Protein AF-A0A2X4WAS1-F1 (afdb_monomer)

Mean predicted aligned error: 6.64 Å

Sequence (91 aa):
MMNLLLLFGLTVFLLVSLLSPKNKMASTKKMLYLFSLISTVVSAFIPNIGYQIDNNGYHYFGFPAEGFVYRGGWVFTISSLGLLFNFFLFY

Nearest PDB structures (foldseek):
  3a98-assembly2_D  TM=2.895E-01  e=9.959E+00  Homo sapiens

Solvent-accessible surface area (backbone atoms only — not comparable to full-atom values): 4870 Å² total; per-residue (Å²): 130,52,56,54,69,58,52,54,50,51,55,50,50,52,48,52,58,66,70,28,86,83,47,92,62,56,68,69,58,55,50,39,52,50,50,5,46,51,49,29,54,54,40,16,65,34,75,87,67,7,24,47,74,47,97,87,71,31,39,37,29,21,32,92,34,55,22,34,34,40,69,57,93,76,40,33,41,71,38,91,57,16,52,60,50,21,29,64,72,51,89

Radius of gyration: 14.21 Å; Cα contacts (8 Å, |Δi|>4): 130; chains: 1; bounding box: 35×22×36 Å

Structure (mmCIF, N/CA/C/O backbone):
data_AF-A0A2X4WAS1-F1
#
_entry.id   AF-A0A2X4WAS1-F1
#
loop_
_atom_site.group_PDB
_atom_site.id
_atom_site.type_symbol
_atom_site.label_atom_id
_atom_site.label_alt_id
_atom_site.label_comp_id
_atom_site.label_asym_id
_atom_site.label_entity_id
_atom_site.label_seq_id
_atom_site.pdbx_PDB_ins_code
_atom_site.Cartn_x
_atom_site.Cartn_y
_atom_site.Cartn_z
_atom_site.occupancy
_atom_site.B_iso_or_equiv
_atom_site.auth_seq_id
_atom_site.auth_comp_id
_atom_site.auth_asym_id
_atom_site.auth_atom_id
_atom_site.pdbx_PDB_model_num
ATOM 1 N N . MET A 1 1 ? -4.699 1.208 -17.686 1.00 61.06 1 MET A N 1
ATOM 2 C CA . MET A 1 1 ? -3.682 2.209 -17.302 1.00 61.06 1 MET A CA 1
ATOM 3 C C . MET A 1 1 ? -4.399 3.298 -16.517 1.00 61.06 1 MET A C 1
ATOM 5 O O . MET A 1 1 ? -5.332 3.874 -17.056 1.00 61.06 1 MET A O 1
ATOM 9 N N . MET A 1 2 ? -4.079 3.476 -15.233 1.00 64.50 2 MET A N 1
ATOM 10 C CA . MET A 1 2 ? -4.783 4.411 -14.341 1.00 64.50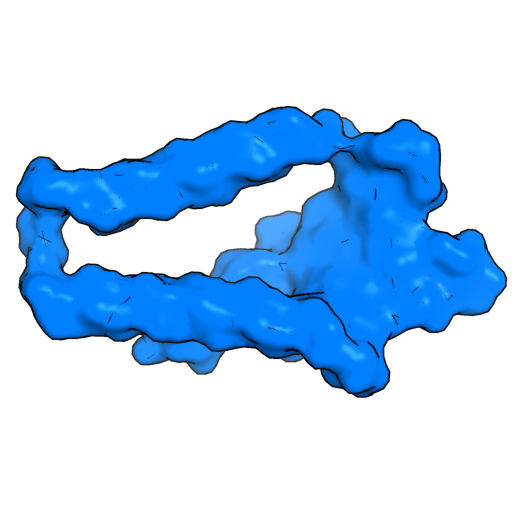 2 MET A CA 1
ATOM 11 C C . MET A 1 2 ? -3.882 5.626 -14.103 1.00 64.50 2 MET A C 1
ATOM 13 O O . MET A 1 2 ? -2.685 5.457 -13.883 1.00 64.50 2 MET A O 1
ATOM 17 N N . ASN A 1 3 ? -4.430 6.841 -14.154 1.00 70.50 3 ASN A N 1
ATOM 18 C CA . ASN A 1 3 ? -3.664 8.047 -13.827 1.00 70.50 3 ASN A CA 1
ATOM 19 C C . ASN A 1 3 ? -3.290 8.038 -12.329 1.00 70.50 3 ASN A C 1
ATOM 21 O O . ASN A 1 3 ? -4.126 7.700 -11.489 1.00 70.50 3 ASN A O 1
ATOM 25 N N . LEU A 1 4 ? -2.057 8.431 -11.997 1.00 67.19 4 LEU A N 1
ATOM 26 C CA . LEU A 1 4 ? -1.529 8.480 -10.630 1.00 67.19 4 LEU A CA 1
ATOM 27 C C . LEU A 1 4 ? -2.419 9.301 -9.685 1.00 67.19 4 LEU A C 1
ATOM 29 O O . LEU A 1 4 ? -2.690 8.883 -8.562 1.00 67.19 4 LEU A O 1
ATOM 33 N N . LEU A 1 5 ? -2.921 10.443 -10.160 1.00 72.00 5 LEU A N 1
ATOM 34 C CA . LEU A 1 5 ? -3.847 11.291 -9.399 1.00 72.00 5 LEU A CA 1
ATOM 35 C C . LEU A 1 5 ? -5.139 10.551 -9.037 1.00 72.00 5 LEU A C 1
ATOM 37 O O . LEU A 1 5 ? -5.668 10.713 -7.941 1.00 72.00 5 LEU A O 1
ATOM 41 N N . LEU A 1 6 ? -5.621 9.710 -9.951 1.00 73.06 6 LEU A N 1
ATOM 42 C CA . LEU A 1 6 ? -6.834 8.923 -9.769 1.00 73.06 6 LEU A CA 1
ATOM 43 C C . LEU A 1 6 ? -6.594 7.795 -8.756 1.00 73.06 6 LEU A C 1
ATOM 45 O O . LEU A 1 6 ? -7.436 7.568 -7.894 1.00 73.06 6 LEU A O 1
ATOM 49 N N . LEU A 1 7 ? -5.417 7.156 -8.794 1.00 70.06 7 LEU A N 1
ATOM 50 C CA . LEU A 1 7 ? -5.003 6.150 -7.810 1.00 70.06 7 LEU A CA 1
ATOM 51 C C . LEU A 1 7 ? -4.958 6.730 -6.391 1.00 70.06 7 LEU A C 1
ATOM 53 O O . LEU A 1 7 ? -5.605 6.195 -5.493 1.00 70.06 7 LEU A O 1
ATOM 57 N N . PHE A 1 8 ? -4.222 7.829 -6.197 1.00 72.31 8 PHE A N 1
ATOM 58 C CA . PHE A 1 8 ? -4.124 8.482 -4.891 1.00 72.31 8 PHE A CA 1
ATOM 59 C C . PHE A 1 8 ? -5.477 9.012 -4.415 1.00 72.31 8 PHE A C 1
ATOM 61 O O . PHE A 1 8 ? -5.811 8.872 -3.243 1.00 72.31 8 PHE A O 1
ATOM 68 N N . GLY A 1 9 ? -6.291 9.571 -5.315 1.00 80.44 9 GLY A N 1
ATOM 69 C CA . GLY A 1 9 ? -7.641 10.012 -4.972 1.00 80.44 9 GLY A CA 1
ATOM 70 C C . GLY A 1 9 ? -8.509 8.870 -4.437 1.00 80.44 9 GLY A C 1
ATOM 71 O O . GLY A 1 9 ? -9.190 9.038 -3.428 1.00 80.44 9 GLY A O 1
ATOM 72 N N . LEU A 1 10 ? -8.445 7.691 -5.064 1.00 75.81 10 LEU A N 1
ATOM 73 C CA . LEU A 1 10 ? -9.238 6.521 -4.678 1.00 75.81 10 LEU A CA 1
ATOM 74 C C . LEU A 1 10 ? -8.764 5.924 -3.343 1.00 75.81 10 LEU A C 1
ATOM 76 O O . LEU A 1 10 ? -9.593 5.600 -2.492 1.00 75.81 10 LEU A O 1
ATOM 80 N N . THR A 1 11 ? -7.449 5.836 -3.113 1.00 72.00 11 THR A N 1
ATOM 81 C CA . THR A 1 11 ? -6.900 5.349 -1.834 1.00 72.00 11 THR A CA 1
ATOM 82 C C . THR A 1 11 ? -7.206 6.304 -0.683 1.00 72.00 11 THR A C 1
ATOM 84 O O . THR A 1 11 ? -7.644 5.856 0.376 1.00 72.00 11 THR A O 1
ATOM 87 N N . VAL A 1 12 ? -7.068 7.617 -0.891 1.00 78.38 12 VAL A N 1
ATOM 88 C CA . VAL A 1 12 ? -7.431 8.638 0.105 1.00 78.38 12 VAL A CA 1
ATOM 89 C C . VAL A 1 12 ? -8.933 8.618 0.380 1.00 78.38 12 VAL A C 1
ATOM 91 O O . VAL A 1 12 ? -9.341 8.667 1.537 1.00 78.38 12 VAL A O 1
ATOM 94 N N . PHE A 1 13 ? -9.769 8.492 -0.651 1.00 80.75 13 PHE A N 1
ATOM 95 C CA . PHE A 1 13 ? -11.218 8.400 -0.478 1.00 80.75 13 PHE A CA 1
ATOM 96 C C . PHE A 1 13 ? -11.625 7.165 0.336 1.00 80.75 13 PHE A C 1
ATOM 98 O O . PHE A 1 13 ? -12.421 7.280 1.270 1.00 80.75 13 PHE A O 1
ATOM 105 N N . LEU A 1 14 ? -11.047 5.997 0.034 1.00 75.06 14 LEU A N 1
ATOM 106 C CA . LEU A 1 14 ? -11.276 4.770 0.800 1.00 75.06 14 LEU A CA 1
ATOM 107 C C . LEU A 1 14 ? -10.839 4.932 2.256 1.00 75.06 14 LEU A C 1
ATOM 109 O O . LEU A 1 14 ? -11.598 4.578 3.154 1.00 75.06 14 LEU A O 1
ATOM 113 N N . LEU A 1 15 ? -9.672 5.532 2.496 1.00 75.50 15 LEU A N 1
ATOM 114 C CA . LEU A 1 15 ? -9.180 5.836 3.839 1.00 75.50 15 LEU A CA 1
ATOM 115 C C . LEU A 1 15 ? -10.131 6.744 4.614 1.00 75.50 15 LEU A C 1
ATOM 117 O O . LEU A 1 15 ? -10.536 6.404 5.722 1.00 75.50 15 LEU A O 1
ATOM 121 N N . VAL A 1 16 ? -10.524 7.874 4.028 1.00 79.56 16 VAL A N 1
ATOM 122 C CA . VAL A 1 16 ? -11.432 8.840 4.661 1.00 79.56 16 VAL A CA 1
ATOM 123 C C . VAL A 1 16 ? -12.789 8.203 4.951 1.00 79.56 16 VAL A C 1
ATOM 125 O O . VAL A 1 16 ? -13.351 8.418 6.024 1.00 79.56 16 VAL A O 1
ATOM 128 N N . SER A 1 17 ? -13.302 7.385 4.031 1.00 77.56 17 SER A N 1
ATOM 129 C CA . SER A 1 17 ? -14.545 6.636 4.221 1.00 77.56 17 SER A CA 1
ATOM 130 C C . SER A 1 17 ? -14.432 5.630 5.374 1.00 77.56 17 SER A C 1
ATOM 132 O O . SER A 1 17 ? -15.302 5.581 6.247 1.00 77.56 17 SER A O 1
ATOM 134 N N . LEU A 1 18 ? -13.321 4.888 5.444 1.00 70.12 18 LEU A N 1
ATOM 135 C CA . LEU A 1 18 ? -13.071 3.880 6.476 1.00 70.12 18 LEU A CA 1
ATOM 136 C C . LEU A 1 18 ? -12.899 4.508 7.870 1.00 70.12 18 LEU A C 1
ATOM 138 O O . LEU A 1 18 ? -13.514 4.050 8.837 1.00 70.12 18 LEU A O 1
ATOM 142 N N . LEU A 1 19 ? -12.102 5.578 7.961 1.00 72.44 19 LEU A N 1
ATOM 143 C CA . LEU A 1 19 ? -11.794 6.322 9.189 1.00 72.44 19 LEU A CA 1
ATOM 144 C C . LEU A 1 19 ? -12.904 7.296 9.605 1.00 72.44 19 LEU A C 1
ATOM 146 O O . LEU A 1 19 ? -12.846 7.849 10.705 1.00 72.44 19 LEU A O 1
ATOM 150 N N . SER A 1 20 ? -13.931 7.486 8.772 1.00 79.31 20 SER A N 1
ATOM 151 C CA . SER A 1 20 ? -15.005 8.435 9.040 1.00 79.31 20 SER A CA 1
ATOM 152 C C . SER A 1 20 ? -15.644 8.190 10.417 1.00 79.31 20 SER A C 1
ATOM 154 O O . SER A 1 20 ? -15.965 7.046 10.769 1.00 79.31 20 SER A O 1
ATOM 156 N N . PRO A 1 21 ? -15.897 9.244 11.216 1.00 68.75 21 PRO A N 1
ATOM 157 C CA . PRO A 1 21 ? -16.581 9.109 12.501 1.00 68.75 21 PRO A CA 1
ATOM 158 C C . PRO A 1 21 ? -18.021 8.600 12.345 1.00 68.75 21 PRO A C 1
ATOM 160 O O . PRO A 1 21 ? -18.553 7.998 13.274 1.00 68.75 21 PRO A O 1
ATOM 163 N N . LYS A 1 22 ? -18.628 8.747 11.154 1.00 74.88 22 LYS A N 1
ATOM 164 C CA . LYS A 1 22 ? -19.922 8.126 10.818 1.00 74.88 22 LYS A CA 1
ATOM 165 C C . LYS A 1 22 ? -19.865 6.598 10.778 1.00 74.88 22 LYS A C 1
ATOM 167 O O . LYS A 1 22 ? -20.895 5.950 10.952 1.00 74.88 22 LYS A O 1
ATOM 172 N N . ASN A 1 23 ? -18.689 6.016 10.550 1.00 70.88 23 ASN A N 1
ATOM 173 C CA . ASN A 1 23 ? -18.526 4.574 10.519 1.00 70.88 23 ASN A CA 1
ATOM 174 C C . ASN A 1 23 ? -18.604 4.026 11.955 1.00 70.88 23 ASN A C 1
ATOM 176 O O . ASN A 1 23 ? -17.705 4.277 12.769 1.00 70.88 23 ASN A O 1
ATOM 180 N N . LYS A 1 24 ? -19.679 3.285 12.270 1.00 77.06 24 LYS A N 1
ATOM 181 C CA . LYS A 1 24 ? -19.968 2.676 13.589 1.00 77.06 24 LYS A CA 1
ATOM 182 C C . LYS A 1 24 ? -19.087 1.451 13.881 1.00 77.06 24 LYS A C 1
ATOM 184 O O . LYS A 1 24 ? -19.548 0.429 14.380 1.00 77.06 24 LYS A O 1
ATOM 189 N N . MET A 1 25 ? -17.811 1.530 13.534 1.00 79.69 25 MET A N 1
ATOM 190 C CA . MET A 1 25 ? -16.835 0.488 13.806 1.00 79.69 25 MET A CA 1
ATOM 191 C C . MET A 1 25 ? -16.188 0.728 15.175 1.00 79.69 25 MET A C 1
ATOM 193 O O . MET A 1 25 ? -15.843 1.862 15.507 1.00 79.69 25 MET A O 1
ATOM 197 N N . ALA A 1 26 ? -16.021 -0.338 15.964 1.00 85.00 26 ALA A N 1
ATOM 198 C CA . ALA A 1 26 ? -15.350 -0.275 17.262 1.00 85.00 26 ALA A CA 1
ATOM 199 C C . ALA A 1 26 ? -13.945 0.342 17.133 1.00 85.00 26 ALA A C 1
ATOM 201 O O . ALA A 1 26 ? -13.231 0.050 16.172 1.00 85.00 26 ALA A O 1
ATOM 202 N N . SER A 1 27 ? -13.541 1.157 18.114 1.00 81.06 27 SER A N 1
ATOM 203 C CA . SER A 1 27 ? -12.258 1.883 18.095 1.00 81.06 27 SER A CA 1
ATOM 204 C C . SER A 1 27 ? -11.061 0.954 17.853 1.00 81.06 27 SER A C 1
ATOM 206 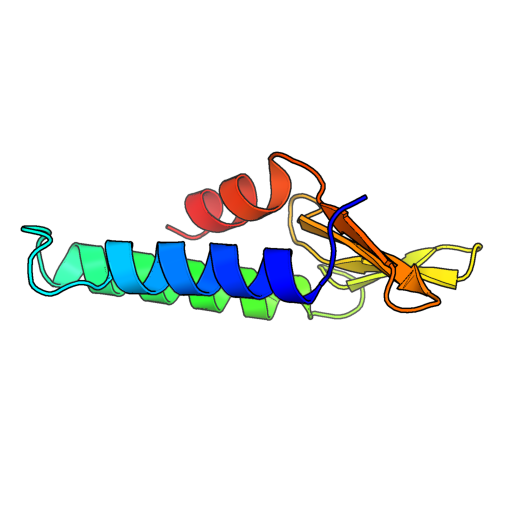O O . SER A 1 27 ? -10.235 1.213 16.981 1.00 81.06 27 SER A O 1
ATOM 208 N N . THR A 1 28 ? -11.043 -0.208 18.514 1.00 83.94 28 THR A N 1
ATOM 209 C CA . THR A 1 28 ? -10.012 -1.240 18.332 1.00 83.94 28 THR A CA 1
ATOM 210 C C . THR A 1 28 ? -9.918 -1.727 16.888 1.00 83.94 28 THR A C 1
ATOM 212 O O . THR A 1 28 ? -8.824 -1.857 16.352 1.00 83.94 28 THR A O 1
ATOM 215 N N . LYS A 1 29 ? -11.057 -1.944 16.216 1.00 83.06 29 LYS A N 1
ATOM 216 C CA . LYS A 1 29 ? -11.064 -2.376 14.812 1.00 83.06 29 LYS A CA 1
ATOM 217 C C . LYS A 1 29 ? -10.505 -1.286 13.901 1.00 83.06 29 LYS A C 1
ATOM 219 O O . LYS A 1 29 ? -9.698 -1.602 13.038 1.00 83.06 29 LYS A O 1
ATOM 224 N N . LYS A 1 30 ? -10.874 -0.017 14.117 1.00 83.19 30 LYS A N 1
ATOM 225 C CA . LYS A 1 30 ? -10.318 1.118 13.354 1.00 83.19 30 LYS A CA 1
ATOM 226 C C . LYS A 1 30 ? -8.798 1.210 13.504 1.00 83.19 30 LYS A C 1
ATOM 228 O O . LYS A 1 30 ? -8.104 1.432 12.519 1.00 83.19 30 LYS A O 1
ATOM 233 N N . MET A 1 31 ? -8.296 0.997 14.720 1.00 83.88 31 MET A N 1
ATOM 234 C CA . MET A 1 31 ? -6.864 0.982 15.011 1.00 83.88 31 MET A CA 1
ATOM 235 C C . MET A 1 31 ? -6.148 -0.159 14.269 1.00 83.88 31 MET A C 1
ATOM 237 O O . MET A 1 31 ? -5.136 0.095 13.626 1.00 83.88 31 MET A O 1
ATOM 241 N N . LEU A 1 32 ? -6.710 -1.375 14.261 1.00 86.94 32 LEU A N 1
ATOM 242 C CA . LEU A 1 32 ? -6.168 -2.509 13.494 1.00 86.94 32 LEU A CA 1
ATOM 243 C C . LEU A 1 32 ? -6.130 -2.232 11.986 1.00 86.94 32 LEU A C 1
ATOM 245 O O . LEU A 1 32 ? -5.108 -2.461 11.351 1.00 86.94 32 LEU A O 1
ATOM 249 N N . TYR A 1 33 ? -7.197 -1.662 11.417 1.00 85.94 33 TYR A N 1
ATOM 250 C CA . TYR A 1 33 ? -7.210 -1.274 10.002 1.00 85.94 33 TYR A CA 1
ATOM 251 C C . TYR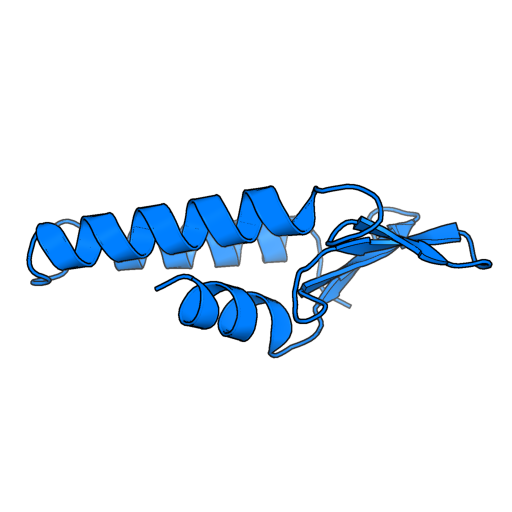 A 1 33 ? -6.138 -0.231 9.664 1.00 85.94 33 TYR A C 1
ATOM 253 O O . TYR A 1 33 ? -5.534 -0.292 8.595 1.00 85.94 33 TYR A O 1
ATOM 261 N N . LEU A 1 34 ? -5.879 0.716 10.569 1.00 83.69 34 LEU A N 1
ATOM 262 C CA . LEU A 1 34 ? -4.818 1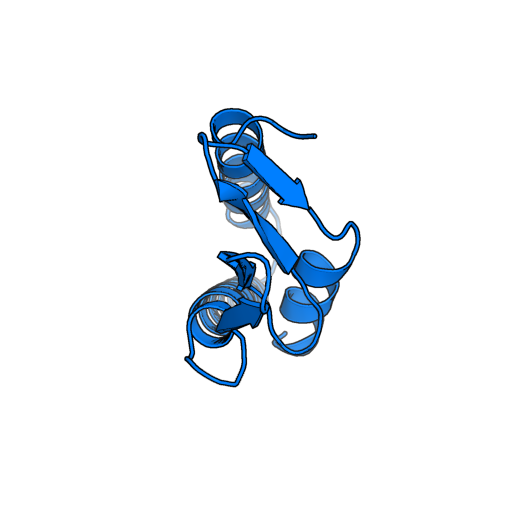.700 10.381 1.00 83.69 34 LEU A CA 1
ATOM 263 C C . LEU A 1 34 ? -3.430 1.043 10.419 1.00 83.69 34 LEU A C 1
ATOM 265 O O . LEU A 1 34 ? -2.599 1.339 9.565 1.00 83.69 34 LEU A O 1
ATOM 269 N N . PHE A 1 35 ? -3.185 0.131 11.364 1.00 86.38 35 PHE A N 1
ATOM 270 C CA . PHE A 1 35 ? -1.924 -0.615 11.426 1.00 86.38 35 PHE A CA 1
ATOM 271 C C . PHE A 1 35 ? -1.712 -1.509 10.209 1.00 86.38 35 PHE A C 1
ATOM 273 O O . PHE A 1 35 ? -0.622 -1.500 9.646 1.00 86.38 35 PHE A O 1
ATOM 280 N N . SER A 1 36 ? -2.753 -2.207 9.765 1.00 87.31 36 SER A N 1
ATOM 281 C CA . SER A 1 36 ? -2.753 -2.995 8.532 1.00 87.31 36 SER A CA 1
ATOM 282 C C . SER A 1 36 ? -2.374 -2.139 7.318 1.00 87.31 36 SER A C 1
ATOM 284 O O . SER A 1 36 ? -1.502 -2.517 6.528 1.00 87.31 36 SER A O 1
ATOM 286 N N . LEU A 1 37 ? -2.951 -0.937 7.203 1.00 84.19 37 LEU A N 1
ATOM 287 C CA . LEU A 1 37 ? -2.608 0.003 6.140 1.00 84.19 37 LEU A CA 1
ATOM 288 C C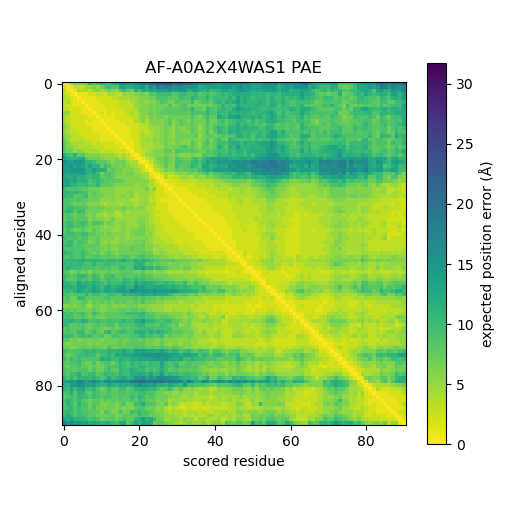 . LEU A 1 37 ? -1.140 0.427 6.205 1.00 84.19 37 LEU A C 1
ATOM 290 O O . LEU A 1 37 ? -0.441 0.384 5.195 1.00 84.19 37 LEU A O 1
ATOM 294 N N . ILE A 1 38 ? -0.674 0.839 7.387 1.00 86.00 38 ILE A N 1
ATOM 295 C CA . ILE A 1 38 ? 0.709 1.278 7.587 1.00 86.00 38 ILE A CA 1
ATOM 296 C C . ILE A 1 38 ? 1.663 0.135 7.246 1.00 86.00 38 ILE A C 1
ATOM 298 O O . ILE A 1 38 ? 2.607 0.349 6.492 1.00 86.00 38 ILE A O 1
ATOM 302 N N . SER A 1 39 ? 1.390 -1.076 7.731 1.00 87.38 39 SER A N 1
ATOM 303 C CA . SER A 1 39 ? 2.192 -2.265 7.440 1.00 87.38 39 SER A CA 1
ATOM 304 C C . SER A 1 39 ? 2.237 -2.548 5.941 1.00 87.38 39 SER A C 1
ATOM 306 O O . SER A 1 39 ? 3.315 -2.708 5.384 1.00 87.38 39 SER A O 1
ATOM 308 N N . THR A 1 40 ? 1.092 -2.497 5.256 1.00 87.88 40 THR A N 1
ATOM 309 C CA . THR A 1 40 ? 1.006 -2.679 3.798 1.00 87.88 40 THR A CA 1
ATOM 310 C C . THR A 1 40 ? 1.876 -1.680 3.043 1.00 87.88 40 THR A C 1
ATOM 312 O O . THR A 1 40 ? 2.610 -2.059 2.131 1.00 87.88 40 THR A O 1
ATOM 315 N N . VAL A 1 41 ? 1.807 -0.400 3.425 1.00 84.88 41 VAL A N 1
ATOM 316 C CA . VAL A 1 41 ? 2.605 0.660 2.803 1.00 84.88 41 VAL A CA 1
ATOM 317 C C . VAL A 1 41 ? 4.083 0.426 3.081 1.00 84.88 41 VAL A C 1
ATOM 319 O O . VAL A 1 41 ? 4.863 0.350 2.139 1.00 84.88 41 VAL A O 1
ATOM 322 N N . VAL A 1 42 ? 4.473 0.258 4.346 1.00 88.12 42 VAL A N 1
ATOM 323 C CA . VAL A 1 42 ? 5.875 0.057 4.734 1.00 88.12 42 VAL A CA 1
ATOM 324 C C . VAL A 1 42 ? 6.455 -1.151 4.007 1.00 88.12 42 VAL A C 1
ATOM 326 O O . VAL A 1 42 ? 7.476 -1.007 3.342 1.00 88.12 42 VAL A O 1
ATOM 329 N N . SER A 1 43 ? 5.777 -2.300 4.045 1.00 86.06 43 SER A N 1
ATOM 330 C CA . SER A 1 43 ? 6.220 -3.528 3.383 1.00 86.06 43 SER A CA 1
ATOM 331 C C . SER A 1 43 ? 6.378 -3.370 1.872 1.00 86.06 43 SER A C 1
ATOM 333 O O . SER A 1 43 ? 7.331 -3.914 1.321 1.00 86.06 43 SER A O 1
ATOM 335 N N . ALA A 1 44 ? 5.518 -2.593 1.204 1.00 86.56 44 ALA A N 1
ATOM 336 C CA . ALA A 1 44 ? 5.617 -2.339 -0.235 1.00 86.56 44 ALA A CA 1
ATOM 337 C C . ALA A 1 44 ? 6.873 -1.545 -0.640 1.00 86.56 44 ALA A C 1
ATOM 339 O O . ALA A 1 44 ? 7.311 -1.657 -1.782 1.00 86.56 44 ALA A O 1
ATOM 340 N N . PHE A 1 45 ? 7.461 -0.764 0.272 1.00 86.00 45 PHE A N 1
ATOM 341 C CA . PHE A 1 45 ? 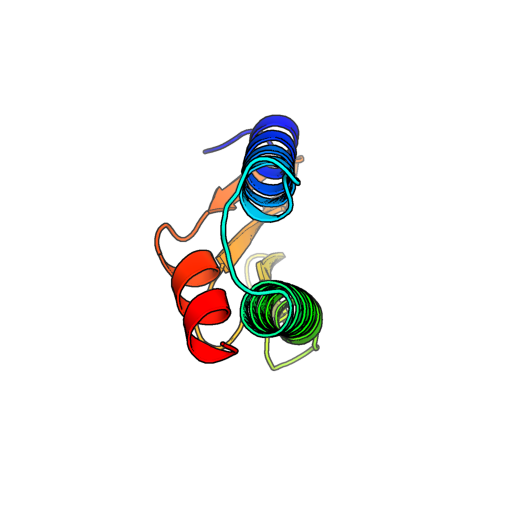8.668 0.031 0.010 1.00 86.00 45 PHE A CA 1
ATOM 342 C C . PHE A 1 45 ? 9.963 -0.628 0.500 1.00 86.00 45 PHE A C 1
ATOM 344 O O . PHE A 1 45 ? 11.037 -0.070 0.278 1.00 86.00 45 PHE A O 1
ATOM 351 N N . ILE A 1 46 ? 9.901 -1.803 1.139 1.00 88.81 46 ILE A N 1
ATOM 352 C CA . ILE A 1 46 ? 11.111 -2.508 1.582 1.00 88.81 46 ILE A CA 1
ATOM 353 C C . ILE A 1 46 ? 11.866 -3.048 0.351 1.00 88.81 46 ILE A C 1
ATOM 355 O O . ILE A 1 46 ? 11.302 -3.872 -0.3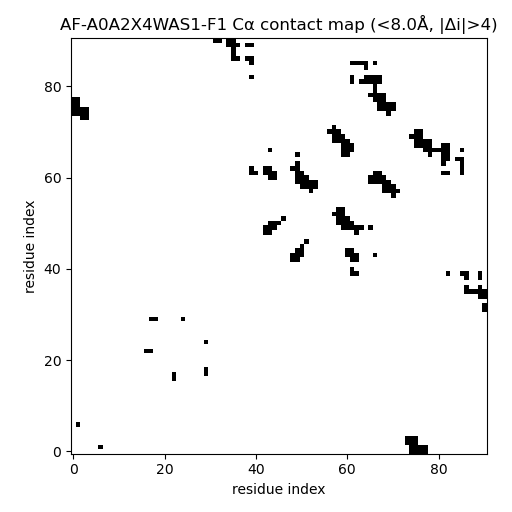79 1.00 88.81 46 ILE A O 1
ATOM 359 N N . PRO A 1 47 ? 13.133 -2.645 0.120 1.00 86.25 47 PRO A N 1
ATOM 360 C CA . PRO A 1 47 ? 13.946 -3.167 -0.979 1.00 86.25 47 PRO A CA 1
ATOM 361 C C . PRO A 1 47 ? 14.109 -4.687 -0.901 1.00 86.25 47 PRO A C 1
ATOM 363 O O . PRO A 1 47 ? 14.221 -5.238 0.192 1.00 86.25 47 PRO A O 1
ATOM 366 N N . ASN A 1 48 ? 14.147 -5.360 -2.054 1.00 82.56 48 ASN A N 1
ATOM 367 C CA . ASN A 1 48 ? 14.254 -6.824 -2.194 1.00 82.56 48 ASN A CA 1
ATOM 368 C C . ASN A 1 48 ? 13.071 -7.632 -1.631 1.00 82.56 48 ASN A C 1
ATOM 370 O O . ASN A 1 48 ? 13.064 -8.853 -1.759 1.00 82.56 48 ASN A O 1
ATOM 374 N N . ILE A 1 49 ? 12.081 -6.978 -1.020 1.00 85.94 49 ILE A N 1
ATOM 375 C CA . ILE A 1 49 ? 10.879 -7.620 -0.483 1.00 85.94 49 ILE A CA 1
ATOM 376 C C . ILE A 1 49 ? 9.667 -7.106 -1.254 1.00 85.94 49 ILE A C 1
ATOM 378 O O . ILE A 1 49 ? 9.164 -7.797 -2.138 1.00 85.94 49 ILE A O 1
ATOM 382 N N . GLY A 1 50 ? 9.229 -5.881 -0.954 1.00 84.81 50 GLY A N 1
ATOM 383 C CA . GLY A 1 50 ? 8.084 -5.266 -1.616 1.00 84.81 50 GLY A CA 1
ATOM 384 C C . GLY A 1 50 ? 8.450 -4.359 -2.776 1.00 84.81 50 GLY A C 1
ATOM 385 O O . GLY A 1 50 ? 7.629 -4.180 -3.667 1.00 84.81 50 GLY A O 1
ATOM 386 N N . TYR A 1 51 ? 9.670 -3.823 -2.788 1.00 90.00 51 TYR A N 1
ATOM 387 C CA . TYR A 1 51 ? 10.184 -3.025 -3.890 1.00 90.00 51 TYR A CA 1
ATOM 388 C C . TYR A 1 51 ? 11.175 -3.830 -4.723 1.00 90.00 51 TYR A C 1
ATOM 390 O O . TYR A 1 51 ? 12.214 -4.272 -4.218 1.00 90.00 51 TYR A O 1
ATOM 398 N N . GLN A 1 52 ? 10.857 -3.990 -6.006 1.00 90.06 52 GLN A N 1
ATOM 399 C CA . GLN A 1 52 ? 11.675 -4.735 -6.958 1.00 90.06 52 GLN A CA 1
ATOM 400 C C . GLN A 1 52 ? 11.787 -3.973 -8.277 1.00 90.06 52 GLN A C 1
ATOM 402 O O . GLN A 1 52 ? 10.844 -3.314 -8.713 1.00 90.06 52 GLN A O 1
ATOM 407 N N . ILE A 1 53 ? 12.957 -4.059 -8.907 1.00 89.75 53 ILE A N 1
ATOM 408 C CA . ILE A 1 53 ? 13.213 -3.473 -10.221 1.00 89.75 53 ILE A CA 1
ATOM 409 C C . ILE A 1 53 ? 13.459 -4.627 -11.182 1.00 89.75 53 ILE A C 1
ATOM 411 O O . ILE A 1 53 ? 14.345 -5.446 -10.950 1.00 89.75 53 ILE A O 1
ATOM 415 N N . ASP A 1 54 ? 12.663 -4.695 -12.240 1.00 87.00 54 ASP A N 1
ATOM 416 C CA . ASP A 1 54 ? 12.843 -5.685 -13.301 1.00 87.00 54 ASP A CA 1
ATOM 417 C C . ASP A 1 54 ? 13.906 -5.220 -14.308 1.00 87.00 54 ASP A C 1
ATOM 419 O O . ASP A 1 54 ? 14.238 -4.035 -14.393 1.00 87.00 54 ASP A O 1
ATOM 423 N N . ASN A 1 55 ? 14.404 -6.144 -15.127 1.00 85.19 55 ASN A N 1
ATOM 424 C CA . ASN A 1 55 ? 15.407 -5.909 -16.167 1.00 85.19 55 ASN A CA 1
ATOM 425 C C . ASN A 1 55 ? 14.977 -4.834 -17.180 1.00 85.19 55 ASN A C 1
ATOM 427 O O . ASN A 1 55 ? 15.817 -4.171 -17.784 1.00 85.19 55 ASN A O 1
ATOM 431 N N . ASN A 1 56 ? 13.668 -4.623 -17.333 1.00 83.12 56 ASN A N 1
ATOM 432 C CA . ASN A 1 56 ? 13.083 -3.584 -18.179 1.00 83.12 56 ASN A CA 1
ATOM 433 C C . ASN A 1 56 ? 13.050 -2.188 -17.518 1.00 83.12 56 ASN A C 1
ATOM 435 O O . ASN A 1 56 ? 12.500 -1.254 -18.100 1.00 83.12 56 ASN A O 1
ATOM 439 N N . GLY A 1 57 ? 13.594 -2.032 -16.307 1.00 85.38 57 GLY A N 1
ATOM 440 C CA . GLY A 1 57 ? 13.583 -0.775 -15.551 1.00 85.38 57 GLY A CA 1
ATOM 441 C C . GLY A 1 57 ? 12.220 -0.427 -14.944 1.00 85.38 57 GLY A C 1
ATOM 442 O O . GLY A 1 57 ? 11.981 0.721 -14.578 1.00 85.38 57 GLY A O 1
ATOM 443 N N . TYR A 1 58 ? 11.302 -1.393 -14.859 1.00 87.69 58 TYR A N 1
ATOM 444 C CA . TYR A 1 58 ? 10.007 -1.206 -14.210 1.00 87.69 58 TYR A CA 1
ATOM 445 C C . TYR A 1 58 ? 10.114 -1.432 -12.710 1.00 87.69 58 TYR A C 1
ATOM 447 O O . TYR A 1 58 ? 10.776 -2.366 -12.261 1.00 87.69 58 TYR A O 1
ATOM 455 N N . HIS A 1 59 ? 9.426 -0.585 -11.952 1.00 88.62 59 HIS A N 1
ATOM 456 C CA . HIS A 1 59 ? 9.467 -0.594 -10.499 1.00 88.62 59 HIS A CA 1
ATOM 457 C C . HIS A 1 59 ? 8.175 -1.194 -9.956 1.00 88.62 59 HIS A C 1
ATOM 459 O O . HIS A 1 59 ? 7.097 -0.621 -10.118 1.00 88.62 59 HIS A O 1
ATOM 465 N N . TYR A 1 60 ? 8.291 -2.341 -9.312 1.00 88.69 60 TYR A N 1
ATOM 466 C CA . TYR A 1 60 ? 7.195 -3.090 -8.721 1.00 88.69 60 TYR A CA 1
ATOM 467 C C . TYR A 1 60 ? 7.125 -2.791 -7.228 1.00 88.69 60 TYR A C 1
ATOM 469 O O . TYR A 1 60 ? 8.157 -2.728 -6.559 1.00 88.69 60 TYR A O 1
ATOM 477 N N . PHE A 1 61 ? 5.907 -2.599 -6.727 1.00 88.69 61 PHE A N 1
ATOM 478 C CA . PHE A 1 61 ? 5.628 -2.278 -5.333 1.00 88.69 61 PHE A CA 1
ATOM 479 C C . PHE A 1 61 ? 4.533 -3.190 -4.792 1.00 88.69 61 PHE A C 1
ATOM 481 O O . PHE A 1 61 ? 3.433 -3.256 -5.346 1.00 88.69 61 PHE A O 1
ATOM 488 N N . GLY A 1 62 ? 4.798 -3.836 -3.665 1.00 88.12 62 GLY A N 1
ATOM 489 C CA . GLY A 1 62 ? 3.818 -4.619 -2.919 1.00 88.12 62 GLY A CA 1
ATOM 490 C C . GLY A 1 62 ? 4.412 -5.888 -2.330 1.00 88.12 62 GLY A C 1
ATOM 491 O O . GLY A 1 62 ? 5.290 -6.506 -2.918 1.00 88.12 62 GLY A O 1
ATOM 492 N N . PHE A 1 63 ? 3.919 -6.273 -1.156 1.00 82.94 63 PHE A N 1
ATOM 493 C CA . PHE A 1 63 ? 4.295 -7.517 -0.500 1.00 82.94 63 PHE A CA 1
ATOM 494 C C . PHE A 1 63 ? 3.140 -8.020 0.378 1.00 82.94 63 PHE A C 1
ATOM 496 O O . PHE A 1 63 ? 2.603 -7.218 1.149 1.00 82.94 63 PHE A O 1
ATOM 503 N N . PRO A 1 64 ? 2.769 -9.313 0.305 1.00 79.50 64 PRO A N 1
ATOM 504 C CA . PRO A 1 64 ? 3.362 -10.365 -0.531 1.00 79.50 64 PRO A CA 1
ATOM 505 C C . PRO A 1 64 ? 2.830 -10.399 -1.970 1.00 79.50 64 PRO A C 1
ATOM 507 O O . PRO A 1 64 ? 3.424 -11.053 -2.820 1.00 79.50 64 PRO A O 1
ATOM 510 N N . ALA A 1 65 ? 1.724 -9.715 -2.254 1.00 84.81 65 ALA A N 1
ATOM 511 C CA . ALA A 1 65 ? 1.212 -9.561 -3.607 1.00 84.81 65 ALA A CA 1
ATOM 512 C C . ALA A 1 65 ? 1.658 -8.222 -4.199 1.00 84.81 65 ALA A C 1
ATOM 514 O O . ALA A 1 65 ? 1.726 -7.200 -3.512 1.00 84.81 65 ALA A O 1
ATOM 515 N N . GLU A 1 66 ? 1.917 -8.212 -5.501 1.00 85.75 66 GLU A N 1
ATOM 516 C CA . GLU A 1 66 ? 2.210 -6.988 -6.235 1.00 85.75 66 GLU A CA 1
ATOM 517 C C . GLU A 1 66 ? 1.000 -6.048 -6.180 1.00 85.75 66 GLU A C 1
ATOM 519 O O . GLU A 1 66 ? -0.094 -6.393 -6.620 1.00 85.75 66 GLU A O 1
ATOM 524 N N . GLY A 1 67 ? 1.178 -4.856 -5.620 1.00 83.69 67 GLY A N 1
ATOM 525 C CA . GLY A 1 67 ? 0.125 -3.855 -5.521 1.00 83.69 67 GLY A CA 1
ATOM 526 C C . GLY A 1 67 ? 0.051 -2.982 -6.768 1.00 83.69 67 GLY A C 1
ATOM 527 O O . GLY A 1 67 ? -1.018 -2.811 -7.360 1.00 83.69 67 GLY A O 1
ATOM 528 N N . PHE A 1 68 ? 1.186 -2.416 -7.174 1.00 84.62 68 PHE A N 1
ATOM 529 C CA . PHE A 1 68 ? 1.266 -1.555 -8.348 1.00 84.62 68 PHE A CA 1
ATOM 530 C C . PHE A 1 68 ? 2.665 -1.531 -8.966 1.00 84.62 68 PHE A C 1
ATOM 532 O O . PHE A 1 68 ? 3.670 -1.781 -8.307 1.00 84.62 68 PHE A O 1
ATOM 539 N N . VAL A 1 69 ? 2.713 -1.176 -10.248 1.00 87.19 69 VAL A N 1
ATOM 540 C CA . VAL A 1 69 ? 3.926 -1.094 -11.062 1.00 87.19 69 VAL A CA 1
ATOM 541 C C . VAL A 1 69 ? 4.056 0.302 -11.634 1.00 87.19 69 VAL A C 1
ATOM 543 O O . VAL A 1 69 ? 3.133 0.797 -12.287 1.00 87.19 69 VAL A O 1
ATOM 546 N N . TYR A 1 70 ? 5.213 0.917 -11.445 1.00 86.44 70 TYR A N 1
ATOM 547 C CA . TYR A 1 70 ? 5.606 2.144 -12.116 1.00 86.44 70 TYR 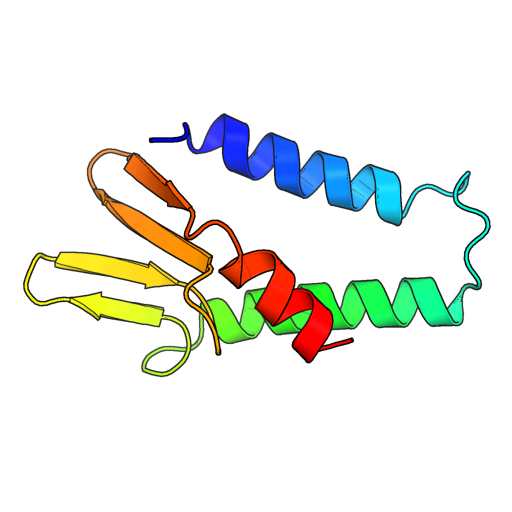A CA 1
ATOM 548 C C . TYR A 1 70 ? 6.426 1.816 -13.366 1.00 86.44 70 TYR A C 1
ATOM 550 O O . TYR A 1 70 ? 7.482 1.184 -13.295 1.00 86.44 70 TYR A O 1
ATOM 558 N N . ARG A 1 71 ? 5.920 2.250 -14.526 1.00 84.50 71 ARG A N 1
ATOM 559 C CA . ARG A 1 71 ? 6.490 1.952 -15.852 1.00 84.50 71 ARG A CA 1
ATOM 560 C C . ARG A 1 71 ? 7.253 3.130 -16.476 1.00 84.50 71 ARG A C 1
ATOM 562 O O . ARG A 1 71 ? 7.644 3.046 -17.635 1.00 84.50 71 ARG A O 1
ATOM 569 N N . GLY A 1 72 ? 7.461 4.216 -15.729 1.00 80.56 72 GLY A N 1
ATOM 570 C CA . GLY A 1 72 ? 8.032 5.464 -16.246 1.00 80.56 72 GLY A CA 1
ATOM 571 C C . GLY A 1 72 ? 6.972 6.416 -16.809 1.00 80.56 72 GLY A C 1
ATOM 572 O O . GLY A 1 72 ? 5.820 6.039 -17.002 1.00 80.56 72 GLY A O 1
ATOM 573 N N . GLY A 1 73 ? 7.335 7.685 -17.024 1.00 82.25 73 GLY A N 1
ATOM 574 C CA . GLY A 1 73 ? 6.445 8.676 -17.649 1.00 82.25 73 GLY A CA 1
ATOM 575 C C . GLY A 1 73 ? 5.136 8.934 -16.891 1.00 82.25 73 GLY A C 1
ATOM 576 O O . GLY A 1 73 ? 4.113 9.171 -17.525 1.00 82.25 73 GLY A O 1
ATOM 577 N N . TRP A 1 74 ? 5.151 8.850 -15.553 1.00 76.31 74 TRP A N 1
ATOM 578 C CA . TRP A 1 74 ? 3.955 8.958 -14.693 1.00 76.31 74 TRP A CA 1
ATOM 579 C C . TRP A 1 74 ? 2.904 7.855 -14.913 1.00 76.31 74 TRP A C 1
ATOM 581 O O . TRP A 1 74 ? 1.750 7.991 -14.503 1.00 76.31 74 TRP A O 1
ATOM 591 N N . VAL A 1 75 ? 3.303 6.738 -15.527 1.00 78.12 75 VAL A N 1
ATOM 592 C CA . VAL A 1 75 ? 2.424 5.606 -15.820 1.00 78.12 75 VAL A CA 1
ATOM 593 C C . VAL A 1 75 ? 2.476 4.575 -14.699 1.00 78.12 75 VAL A C 1
ATOM 595 O O . VAL A 1 75 ? 3.506 3.937 -14.471 1.00 78.12 75 VAL A O 1
ATOM 598 N N . PHE A 1 76 ? 1.329 4.365 -14.049 1.00 77.56 76 PHE A N 1
ATOM 599 C CA . PHE A 1 76 ? 1.152 3.351 -13.015 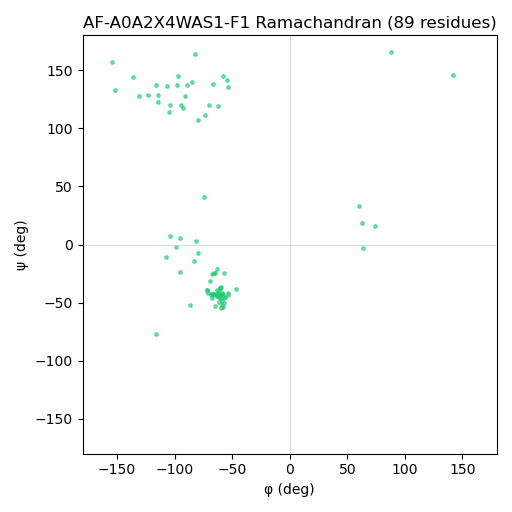1.00 77.56 76 PHE A CA 1
ATOM 600 C C . PHE A 1 76 ? 0.129 2.298 -13.453 1.00 77.56 76 PHE A C 1
ATOM 602 O O . PHE A 1 76 ? -0.922 2.595 -14.033 1.00 77.56 76 PHE A O 1
ATOM 609 N N . THR A 1 77 ? 0.450 1.036 -13.185 1.00 82.38 77 THR A N 1
ATOM 610 C CA . THR A 1 77 ? -0.442 -0.109 -13.394 1.00 82.38 77 THR A CA 1
ATOM 611 C C . THR A 1 77 ? -0.781 -0.704 -12.040 1.00 82.38 77 THR A C 1
ATOM 613 O O . THR A 1 77 ? 0.119 -0.958 -11.254 1.00 82.38 77 THR A O 1
ATOM 616 N N . ILE A 1 78 ? -2.066 -0.906 -11.761 1.00 73.69 78 ILE A N 1
ATOM 617 C CA . ILE A 1 78 ? -2.514 -1.553 -10.526 1.00 73.69 78 ILE A CA 1
ATOM 618 C C . ILE A 1 78 ? -2.625 -3.042 -10.811 1.00 73.69 78 ILE A C 1
ATOM 620 O O . ILE A 1 78 ? -3.327 -3.427 -11.750 1.00 73.69 78 ILE A O 1
ATOM 624 N N . SER A 1 79 ? -1.988 -3.859 -9.982 1.00 72.56 79 SER A N 1
ATOM 625 C CA . SER A 1 79 ? -2.307 -5.279 -9.919 1.00 72.56 79 SER A CA 1
ATOM 626 C C . SER A 1 79 ? -3.563 -5.408 -9.060 1.00 72.56 79 SER A C 1
ATOM 628 O O . SER A 1 79 ? -3.566 -5.128 -7.862 1.00 72.56 79 SER A O 1
ATOM 630 N N . SER A 1 80 ? -4.680 -5.702 -9.729 1.00 62.88 80 SER A N 1
ATOM 631 C CA . SER A 1 80 ? -6.059 -5.444 -9.281 1.00 62.88 80 SER A CA 1
ATOM 632 C C . SER A 1 80 ? -6.373 -5.859 -7.841 1.00 62.88 80 SER A C 1
ATOM 634 O O . SER A 1 80 ? -7.088 -5.140 -7.147 1.00 62.88 80 SER A O 1
ATOM 636 N N . LEU A 1 81 ? -5.839 -6.989 -7.378 1.00 70.38 81 LEU A N 1
ATOM 637 C CA . LEU A 1 81 ? -6.139 -7.553 -6.059 1.00 70.38 81 LEU A CA 1
ATOM 638 C C . LEU A 1 81 ? -4.997 -7.423 -5.045 1.00 70.38 81 LEU A C 1
ATOM 640 O O . LEU A 1 81 ? -5.228 -7.662 -3.863 1.00 70.38 81 LEU A O 1
ATOM 644 N N . GLY A 1 82 ? -3.788 -7.036 -5.458 1.00 78.25 82 GLY A N 1
ATOM 645 C CA . GLY A 1 82 ? -2.616 -7.149 -4.590 1.00 78.25 82 GLY A CA 1
ATOM 646 C C . GLY A 1 82 ? -2.597 -6.150 -3.438 1.00 78.25 82 GLY A C 1
ATOM 647 O O . GLY A 1 82 ? -2.292 -6.525 -2.312 1.00 78.25 82 GLY A O 1
ATOM 648 N N . LEU A 1 83 ? -3.025 -4.903 -3.663 1.00 75.12 83 LEU A N 1
ATOM 649 C CA . LEU A 1 83 ? -3.142 -3.916 -2.579 1.00 75.12 83 LEU A CA 1
ATOM 650 C C . LEU A 1 83 ? -4.163 -4.337 -1.514 1.00 75.12 83 LEU A C 1
ATOM 652 O O . LEU A 1 83 ? -3.898 -4.200 -0.322 1.00 75.12 83 LEU A O 1
ATOM 656 N N . LEU A 1 84 ? -5.314 -4.865 -1.941 1.00 76.88 84 LEU A N 1
ATOM 657 C CA . LEU A 1 84 ? -6.343 -5.359 -1.024 1.00 76.88 84 LEU A CA 1
ATOM 658 C C . LEU A 1 84 ? -5.867 -6.613 -0.288 1.00 76.88 84 LEU A C 1
ATOM 660 O O . LEU A 1 84 ? -6.053 -6.712 0.920 1.00 76.88 84 LEU A O 1
ATOM 664 N N . PHE A 1 85 ? -5.223 -7.543 -0.994 1.00 80.50 85 PHE A N 1
ATOM 665 C CA . PHE A 1 85 ? -4.656 -8.748 -0.398 1.00 80.50 85 PHE A CA 1
ATOM 666 C C . PHE A 1 85 ? -3.630 -8.411 0.686 1.00 80.50 85 PHE A C 1
ATOM 668 O O . PHE A 1 85 ? -3.744 -8.913 1.800 1.00 80.50 85 PHE A O 1
ATOM 675 N N . ASN A 1 86 ? -2.685 -7.513 0.395 1.00 81.88 86 ASN A N 1
ATOM 676 C CA . ASN A 1 86 ? -1.674 -7.087 1.363 1.00 81.88 86 ASN A CA 1
ATOM 677 C C . ASN A 1 86 ? -2.328 -6.449 2.596 1.00 81.88 86 ASN A C 1
ATOM 679 O O . ASN A 1 86 ? -1.985 -6.795 3.720 1.00 81.88 86 ASN A O 1
ATOM 683 N N . PHE A 1 87 ? -3.331 -5.591 2.393 1.00 80.62 87 PHE A N 1
ATOM 684 C CA . PHE A 1 87 ? -4.092 -4.979 3.480 1.00 80.62 87 PHE A CA 1
ATOM 685 C C . PHE A 1 87 ? -4.747 -6.019 4.393 1.00 80.62 87 PHE A C 1
ATOM 687 O O . PHE A 1 87 ? -4.515 -6.021 5.601 1.00 80.62 87 PHE A O 1
ATOM 694 N N . PHE A 1 88 ? -5.520 -6.951 3.839 1.00 82.75 88 PHE A N 1
ATOM 695 C CA . PHE A 1 88 ? -6.166 -7.982 4.656 1.00 82.75 88 PHE A CA 1
ATOM 696 C C . PHE A 1 88 ? -5.179 -8.968 5.287 1.00 82.75 88 PHE A C 1
ATOM 698 O O . PHE A 1 88 ? -5.488 -9.525 6.331 1.00 82.75 88 PHE A O 1
ATOM 705 N N . LEU A 1 89 ? -4.000 -9.166 4.696 1.00 83.50 89 LEU A N 1
ATOM 706 C CA . LEU A 1 89 ? -2.961 -10.024 5.264 1.00 83.50 89 LEU A CA 1
ATOM 707 C C . LEU A 1 89 ? -2.337 -9.438 6.537 1.00 83.50 89 LEU A C 1
ATOM 709 O O . LEU A 1 89 ? -1.929 -10.191 7.416 1.00 83.50 89 LEU A O 1
ATOM 713 N N . PHE A 1 90 ? -2.268 -8.110 6.641 1.00 78.31 90 PHE A N 1
ATOM 714 C CA . PHE A 1 90 ? -1.740 -7.411 7.815 1.00 78.31 90 PHE A CA 1
ATOM 715 C C . PHE A 1 90 ? -2.821 -6.968 8.821 1.00 78.31 90 PHE A C 1
ATOM 717 O O . PHE A 1 90 ? -2.495 -6.238 9.760 1.00 78.31 90 PHE A O 1
ATOM 724 N N . TYR A 1 91 ? -4.089 -7.345 8.615 1.00 77.75 91 TYR A N 1
ATOM 725 C CA . TYR A 1 91 ? -5.213 -7.065 9.523 1.00 77.75 91 TYR A CA 1
ATOM 726 C C . TYR A 1 91 ? -5.390 -8.169 10.567 1.00 77.75 91 TYR A C 1
ATOM 728 O O . TYR A 1 91 ? -5.547 -7.815 11.759 1.00 77.75 91 TYR A O 1
#

Secondary structure (DSSP, 8-state):
-EEHHHHHHHHHHHHHHHH-TTS---HHHHHHHHHHHHHHHHHHHSBTTTEEE-TTS-EEE-SSS--EEE-STTEEEE-TTHHHHHHHHT-

Foldseek 3Di:
DDQPVRVVVVVVVVLCVLLPPVPPDDPVVSVQLVQLLVQFQVQQPDPPANWDADPLRKTFGTPPFTQWIDNDPSDIDGPPCGSVVSSVVSD

pLDDT: mean 80.65, std 6.63, range [61.06, 90.06]

Organism: Lederbergia lenta (NCBI:txid1467)